Protein AF-A0A8S2Y6T5-F1 (afdb_monomer)

InterPro domains:
  IPR001394 Peptidase C19, ubiquitin carboxyl-terminal hydrolase [PF00443] (41-78)
  IPR018200 Ubiquitin specific protease, conserved s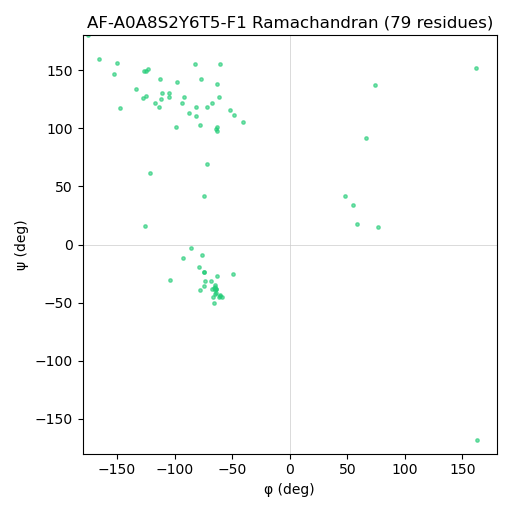ite [PS00973]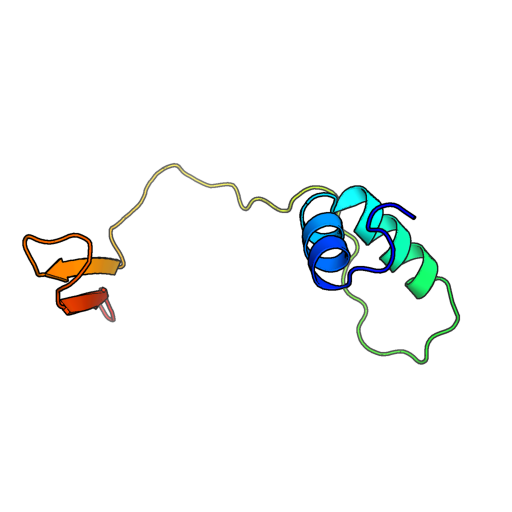 (54-72)
  IPR028889 Ubiquitin specific protease UPS, catalytic domain [PS50235] (1-81)
  IPR038765 Papain-like cysteine peptidase superfamily [SSF54001] (3-78)

Secondary structure (DSSP, 8-state):
-TTTT-HHHHHHHHHH-HHHHHHHHHHHHTS------------S-------S-----EEEEEESS-SSS-EEEEEE--TT-

Structure (mmCIF, N/CA/C/O backbone):
data_AF-A0A8S2Y6T5-F1
#
_entry.id   AF-A0A8S2Y6T5-F1
#
loop_
_atom_site.group_PDB
_atom_site.id
_atom_site.type_symbol
_atom_site.label_atom_id
_atom_site.label_alt_id
_atom_site.label_comp_id
_atom_site.label_asym_id
_atom_site.label_entity_id
_atom_site.label_seq_id
_atom_site.pdbx_PDB_ins_code
_atom_site.Cartn_x
_atom_site.Cartn_y
_atom_site.Cartn_z
_atom_site.occupancy
_atom_site.B_iso_or_equiv
_atom_site.auth_seq_id
_atom_site.auth_comp_id
_atom_site.auth_asym_id
_atom_site.auth_atom_id
_atom_site.pdbx_PDB_model_num
ATOM 1 N N . THR A 1 1 ? 28.997 20.866 -6.430 1.00 58.50 1 THR A N 1
ATOM 2 C CA . THR A 1 1 ? 27.583 20.674 -6.802 1.00 58.50 1 THR A CA 1
ATOM 3 C C . THR A 1 1 ? 27.166 19.362 -6.189 1.00 58.50 1 THR A C 1
ATOM 5 O O . THR A 1 1 ? 27.692 18.339 -6.602 1.00 58.50 1 THR A O 1
ATOM 8 N N . GLU A 1 2 ? 26.324 19.395 -5.157 1.00 69.50 2 GLU A N 1
ATOM 9 C CA . GLU A 1 2 ? 26.013 18.244 -4.281 1.00 69.50 2 GLU A CA 1
ATOM 10 C C . GLU A 1 2 ? 25.641 16.955 -5.029 1.00 69.50 2 GLU A C 1
ATOM 12 O O . GLU A 1 2 ? 25.874 15.858 -4.539 1.00 69.50 2 GLU A O 1
ATOM 17 N N . THR A 1 3 ? 25.128 17.074 -6.253 1.00 85.56 3 THR A N 1
ATOM 18 C CA . THR A 1 3 ? 24.685 15.932 -7.059 1.00 85.56 3 THR A CA 1
ATOM 19 C C . THR A 1 3 ? 25.323 15.880 -8.443 1.00 85.56 3 THR A C 1
ATOM 21 O O . THR A 1 3 ? 24.847 15.169 -9.318 1.00 85.56 3 THR A O 1
ATOM 24 N N . ASN A 1 4 ? 26.413 16.625 -8.669 1.00 89.06 4 ASN A N 1
ATOM 25 C CA . ASN A 1 4 ? 27.165 16.641 -9.931 1.00 89.06 4 ASN A CA 1
ATOM 26 C C . ASN A 1 4 ? 26.282 16.806 -11.196 1.00 89.06 4 ASN A C 1
ATOM 28 O O . ASN A 1 4 ? 26.490 16.128 -12.199 1.00 89.06 4 ASN A O 1
ATOM 32 N N . ASN A 1 5 ? 25.271 17.686 -11.134 1.00 86.50 5 ASN A N 1
ATOM 33 C CA . ASN A 1 5 ? 24.251 17.898 -12.180 1.00 86.50 5 ASN A CA 1
ATOM 34 C C . ASN A 1 5 ? 23.428 16.648 -12.557 1.00 86.50 5 ASN A C 1
ATOM 36 O O . ASN A 1 5 ? 22.769 16.629 -13.595 1.00 86.50 5 ASN A O 1
ATOM 40 N N . ASN A 1 6 ? 23.422 15.617 -11.713 1.00 93.94 6 ASN A N 1
ATOM 41 C CA . ASN A 1 6 ? 22.520 14.484 -11.831 1.00 93.94 6 ASN A CA 1
ATOM 42 C C . ASN A 1 6 ? 21.159 14.846 -11.219 1.00 93.94 6 ASN A C 1
ATOM 44 O O . ASN A 1 6 ? 21.058 15.145 -10.026 1.00 93.94 6 ASN A O 1
ATOM 48 N N . VAL A 1 7 ? 20.122 14.819 -12.055 1.00 91.25 7 VAL A N 1
ATOM 49 C CA . VAL A 1 7 ? 18.752 15.200 -11.692 1.00 91.25 7 VAL A CA 1
ATOM 50 C C . VAL A 1 7 ? 18.136 14.228 -10.685 1.00 91.25 7 VAL A C 1
ATOM 52 O O . VAL A 1 7 ? 17.584 14.681 -9.690 1.00 91.25 7 VAL A O 1
ATOM 55 N N . GLU A 1 8 ? 18.283 12.916 -10.881 1.00 93.38 8 GLU A N 1
ATOM 56 C CA . GLU A 1 8 ? 17.715 11.901 -9.977 1.00 93.38 8 GLU A CA 1
ATOM 57 C C . GLU A 1 8 ? 18.304 12.029 -8.571 1.00 93.38 8 GLU A C 1
ATOM 59 O O . GLU A 1 8 ? 17.585 12.075 -7.574 1.00 93.38 8 GLU A O 1
ATOM 64 N N . ALA A 1 9 ? 19.627 12.193 -8.496 1.00 91.06 9 ALA A N 1
ATOM 65 C CA . ALA A 1 9 ? 20.313 12.417 -7.231 1.00 91.06 9 ALA A CA 1
ATOM 66 C C . ALA A 1 9 ? 19.909 13.754 -6.589 1.00 91.06 9 ALA A C 1
ATOM 68 O O . ALA A 1 9 ? 19.813 13.838 -5.369 1.00 91.06 9 ALA A O 1
ATOM 69 N N . ALA A 1 10 ? 19.649 14.801 -7.386 1.00 89.38 10 ALA A N 1
ATOM 70 C CA . ALA A 1 10 ? 19.159 16.087 -6.879 1.00 89.38 10 ALA A CA 1
ATOM 71 C C . ALA A 1 10 ? 17.763 15.972 -6.256 1.00 89.38 10 ALA A C 1
ATOM 73 O O . ALA A 1 10 ? 17.511 16.591 -5.224 1.00 89.38 10 ALA A O 1
ATOM 74 N N . ILE A 1 11 ? 16.878 15.176 -6.863 1.00 87.31 11 ILE A N 1
ATOM 75 C CA . ILE A 1 11 ? 15.525 14.925 -6.357 1.00 87.31 11 ILE A CA 1
ATOM 76 C C . ILE A 1 11 ? 15.589 14.162 -5.032 1.00 87.31 11 ILE A C 1
ATOM 78 O O . ILE A 1 11 ? 14.986 14.600 -4.052 1.00 87.31 11 ILE A O 1
ATOM 82 N N . ASP A 1 12 ? 16.351 13.068 -4.981 1.00 89.62 12 ASP A N 1
ATOM 83 C CA . ASP A 1 12 ? 16.530 12.280 -3.757 1.00 89.62 12 ASP A CA 1
ATOM 84 C C . ASP A 1 12 ? 17.157 13.113 -2.629 1.00 89.62 12 ASP A C 1
ATOM 86 O O . ASP A 1 12 ? 16.664 13.128 -1.499 1.00 89.62 12 ASP A O 1
ATOM 90 N N . TRP A 1 13 ? 18.187 13.903 -2.954 1.00 88.88 13 TRP A N 1
ATOM 91 C CA . TRP A 1 13 ? 18.819 14.817 -2.007 1.00 88.88 13 TRP A CA 1
ATOM 92 C C . TRP A 1 13 ? 17.833 15.865 -1.479 1.00 88.88 13 TRP A C 1
ATOM 94 O O . TRP A 1 13 ? 17.792 16.106 -0.274 1.00 88.88 13 TRP A O 1
ATOM 104 N N . ALA A 1 14 ? 17.003 16.460 -2.340 1.00 85.88 14 ALA A N 1
ATOM 105 C CA . ALA A 1 14 ? 16.015 17.455 -1.925 1.00 85.88 14 ALA A CA 1
ATOM 106 C C . ALA A 1 14 ? 14.934 16.867 -0.998 1.00 85.88 14 ALA A C 1
ATOM 108 O O . ALA A 1 14 ? 14.511 17.540 -0.059 1.00 85.88 14 ALA A O 1
ATOM 109 N N . LEU A 1 15 ? 14.506 15.620 -1.232 1.00 84.75 15 LEU A N 1
ATOM 110 C CA . LEU A 1 15 ? 13.529 14.919 -0.387 1.00 84.75 15 LEU A CA 1
ATOM 111 C C . LEU A 1 15 ? 14.131 14.458 0.947 1.00 84.75 15 LEU A C 1
ATOM 113 O O . LEU A 1 15 ? 13.451 14.500 1.971 1.00 84.75 15 LEU A O 1
ATOM 117 N N . SER A 1 16 ? 15.401 14.050 0.934 1.00 87.19 16 SER A N 1
ATOM 118 C CA . SER A 1 16 ? 16.130 13.582 2.118 1.00 87.19 16 SER A CA 1
ATOM 119 C C . SER A 1 16 ? 16.637 14.716 3.012 1.00 87.19 16 SER A C 1
ATOM 121 O O . SER A 1 16 ? 16.909 14.482 4.185 1.00 87.19 16 SER A O 1
ATOM 123 N N . ASN A 1 17 ? 16.738 15.939 2.481 1.00 84.19 17 ASN A N 1
ATOM 124 C CA . ASN A 1 17 ? 17.174 17.138 3.204 1.00 84.19 17 ASN A CA 1
ATOM 125 C C . ASN A 1 17 ? 16.073 18.222 3.166 1.00 84.19 17 ASN A C 1
ATOM 127 O O . ASN A 1 17 ? 16.278 19.306 2.597 1.00 84.19 17 ASN A O 1
ATOM 131 N N . PRO A 1 18 ? 14.878 17.950 3.726 1.00 72.94 18 PRO A N 1
ATOM 132 C CA . PRO A 1 18 ? 13.718 18.833 3.612 1.00 72.94 18 PRO A CA 1
ATOM 133 C C . PRO A 1 18 ? 13.941 20.212 4.257 1.00 72.94 18 PRO A C 1
ATOM 135 O O . PRO A 1 18 ? 13.365 21.204 3.806 1.00 72.94 18 PRO A O 1
ATOM 138 N N . GLU A 1 19 ? 14.804 20.334 5.266 1.00 72.50 19 GLU A N 1
ATOM 139 C CA . GLU A 1 19 ? 15.232 21.621 5.837 1.00 72.50 19 GLU A CA 1
ATOM 140 C C . GLU A 1 19 ? 16.013 22.497 4.840 1.00 72.50 19 GLU A C 1
ATOM 142 O O . GLU A 1 19 ? 15.803 23.712 4.761 1.00 72.50 19 GLU A O 1
ATOM 147 N N . ASN A 1 20 ? 16.858 21.886 4.011 1.00 69.12 20 ASN A N 1
ATOM 148 C CA . ASN A 1 20 ? 17.633 22.601 3.000 1.00 69.12 20 ASN A CA 1
ATOM 149 C C . ASN A 1 20 ? 16.749 22.947 1.793 1.00 69.12 20 ASN A C 1
ATOM 151 O O . ASN A 1 20 ? 16.810 24.063 1.274 1.00 69.12 20 ASN A O 1
ATOM 155 N N . ALA A 1 21 ? 15.858 22.033 1.394 1.00 64.31 21 ALA A N 1
ATOM 156 C CA . ALA A 1 21 ? 14.898 22.256 0.314 1.00 64.31 21 ALA A CA 1
ATOM 157 C C . ALA A 1 21 ? 13.833 23.315 0.662 1.00 64.31 21 ALA A C 1
ATOM 159 O O . ALA A 1 21 ? 13.487 24.144 -0.180 1.00 64.31 21 ALA A O 1
ATOM 160 N N . SER A 1 22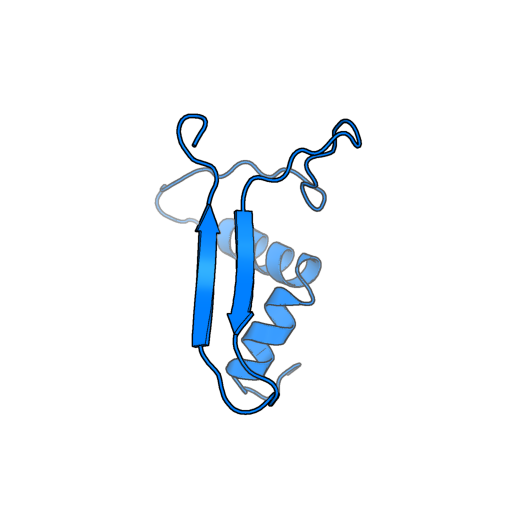 ? 13.343 23.352 1.906 1.00 62.97 22 SER A N 1
ATOM 161 C CA . SER A 1 22 ? 12.396 24.382 2.373 1.00 62.97 22 SER A CA 1
ATOM 162 C C . SER A 1 22 ? 13.031 25.773 2.468 1.00 62.97 22 SER A C 1
ATOM 164 O O . SER A 1 22 ? 12.366 26.775 2.189 1.00 62.97 22 SER A O 1
ATOM 166 N N . THR A 1 23 ? 14.331 25.849 2.770 1.00 60.94 23 THR A N 1
ATOM 167 C CA . THR A 1 23 ? 15.109 27.095 2.698 1.00 60.94 23 THR A CA 1
ATOM 168 C C . THR A 1 23 ? 15.179 27.612 1.257 1.00 60.94 23 THR A C 1
ATOM 170 O O . THR A 1 23 ? 14.952 28.800 1.021 1.00 60.94 23 THR A O 1
ATOM 173 N N . LEU A 1 24 ? 15.385 26.725 0.272 1.00 61.06 24 LEU A N 1
ATOM 174 C CA . LEU A 1 24 ? 15.294 27.086 -1.149 1.00 61.06 24 LEU A CA 1
ATOM 175 C C . LEU A 1 24 ? 13.872 27.503 -1.551 1.00 61.06 24 LEU A C 1
ATOM 177 O O . LEU A 1 24 ? 13.716 28.512 -2.232 1.00 61.06 24 LEU A O 1
ATOM 181 N N . HIS A 1 25 ? 12.832 26.796 -1.100 1.00 63.62 25 HIS A N 1
ATOM 182 C CA . HIS A 1 25 ? 11.440 27.177 -1.368 1.00 63.62 25 HIS A CA 1
ATOM 183 C C . HIS A 1 25 ? 11.127 28.584 -0.840 1.00 63.62 25 HIS A C 1
ATOM 185 O O . HIS A 1 25 ? 10.585 29.406 -1.576 1.00 63.62 25 HIS A O 1
ATOM 191 N N . SER A 1 26 ? 11.547 28.889 0.391 1.00 62.41 26 SER A N 1
ATOM 192 C CA . SER A 1 26 ? 11.351 30.197 1.031 1.00 62.41 26 SER A CA 1
ATOM 193 C C . SER A 1 26 ? 12.099 31.323 0.303 1.00 62.41 26 SER A C 1
ATOM 195 O O . SER A 1 26 ? 11.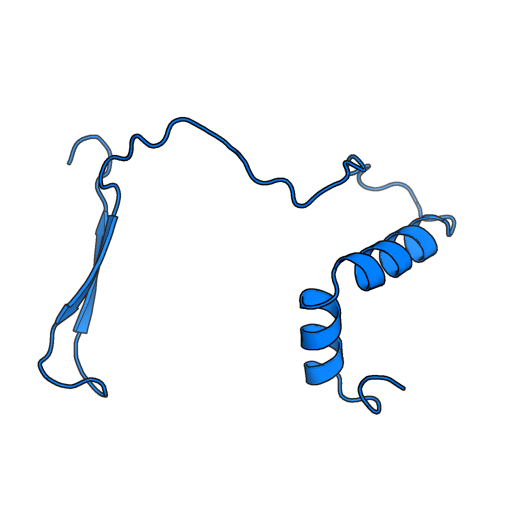564 32.416 0.137 1.00 62.41 26 SER A O 1
ATOM 197 N N . LEU A 1 27 ? 13.314 31.057 -0.194 1.00 61.31 27 LEU A N 1
ATOM 198 C CA . LEU A 1 27 ? 14.079 32.000 -1.026 1.00 61.31 27 LEU A CA 1
ATOM 199 C C . LEU A 1 27 ? 13.402 32.261 -2.384 1.00 61.31 27 LEU A C 1
ATOM 201 O O . LEU A 1 27 ? 13.397 33.393 -2.862 1.00 61.31 27 LEU A O 1
ATOM 205 N N . ILE A 1 28 ? 12.798 31.237 -2.995 1.00 63.72 28 ILE A N 1
ATOM 206 C CA . ILE A 1 28 ? 12.050 31.355 -4.260 1.00 63.72 28 ILE A CA 1
ATOM 207 C C . ILE A 1 28 ? 10.696 32.055 -4.024 1.00 63.72 28 ILE A C 1
ATOM 209 O O . ILE A 1 28 ? 10.190 32.742 -4.906 1.00 63.72 28 ILE A O 1
ATOM 213 N N . GLU A 1 29 ? 10.074 31.893 -2.858 1.00 60.06 29 GLU A N 1
ATOM 214 C CA . GLU A 1 29 ? 8.831 32.569 -2.452 1.00 60.06 29 GLU A CA 1
ATOM 215 C C . GLU A 1 29 ? 9.036 34.050 -2.086 1.00 60.06 29 GLU A C 1
ATOM 217 O O . GLU A 1 29 ? 8.114 34.845 -2.239 1.00 60.06 29 GLU A O 1
ATOM 222 N N . ALA A 1 30 ? 10.257 34.445 -1.706 1.00 60.03 30 ALA A N 1
ATOM 223 C CA . ALA A 1 30 ? 10.649 35.841 -1.489 1.00 60.03 30 ALA A CA 1
ATOM 224 C C . ALA A 1 30 ? 10.876 36.648 -2.790 1.00 60.03 30 ALA A C 1
ATOM 226 O O . ALA A 1 30 ? 11.040 37.868 -2.739 1.00 60.03 30 ALA A O 1
ATOM 227 N N . LEU A 1 31 ? 10.877 35.998 -3.960 1.00 62.75 31 LEU A N 1
ATOM 228 C CA . LEU A 1 31 ? 10.806 36.676 -5.258 1.00 62.75 31 LEU A CA 1
ATOM 229 C C . LEU A 1 31 ? 9.355 37.120 -5.519 1.00 62.75 31 LEU A C 1
ATOM 231 O O . LEU A 1 31 ? 8.435 36.364 -5.203 1.00 62.75 31 LEU A O 1
ATOM 235 N N . PRO A 1 32 ? 9.106 38.298 -6.122 1.00 47.81 32 PRO A N 1
ATOM 236 C CA . PRO A 1 32 ? 7.749 38.754 -6.408 1.00 47.81 32 PRO A CA 1
ATOM 237 C C . PRO A 1 32 ? 7.079 37.805 -7.412 1.00 47.81 32 PRO A C 1
ATOM 239 O O . PRO A 1 32 ? 7.320 37.874 -8.616 1.00 47.81 32 PRO A O 1
ATOM 242 N N . LYS A 1 33 ? 6.247 36.890 -6.910 1.00 52.19 33 LYS A N 1
ATOM 243 C CA . LYS A 1 33 ? 5.404 36.000 -7.714 1.00 52.19 33 LYS A CA 1
ATOM 244 C C . LYS A 1 33 ? 3.987 36.575 -7.797 1.00 52.19 33 LYS A C 1
ATOM 246 O O . LYS A 1 33 ? 3.479 37.064 -6.785 1.00 52.19 33 LYS A O 1
ATOM 251 N N . PRO A 1 34 ? 3.315 36.502 -8.960 1.00 44.94 34 PRO A N 1
ATOM 252 C CA . PRO A 1 34 ? 1.887 36.772 -9.032 1.00 44.94 34 PRO A CA 1
ATOM 253 C C . PRO A 1 34 ? 1.153 35.757 -8.149 1.00 44.94 34 PRO A C 1
ATOM 255 O O . PRO A 1 34 ? 1.373 34.551 -8.230 1.00 44.94 34 PRO A O 1
ATOM 258 N N . SER A 1 35 ? 0.325 36.291 -7.262 1.00 47.03 35 SER A N 1
ATOM 259 C CA . SER A 1 35 ? -0.427 35.601 -6.221 1.00 47.03 35 SER A CA 1
ATOM 260 C C . SER A 1 35 ? -1.170 34.365 -6.729 1.00 47.03 35 SER A C 1
ATOM 262 O O . SER A 1 35 ? -2.183 34.495 -7.416 1.00 47.03 35 SER A O 1
ATOM 264 N N . LEU A 1 36 ? -0.733 33.177 -6.315 1.00 46.66 36 LEU A N 1
ATOM 265 C CA . LEU A 1 36 ? -1.589 31.998 -6.269 1.00 46.66 36 LEU A CA 1
ATOM 266 C C . LEU A 1 36 ? -1.158 31.113 -5.090 1.00 46.66 36 LEU A C 1
ATOM 268 O O . LEU A 1 36 ? -0.041 30.610 -5.055 1.00 46.66 36 LEU A O 1
ATOM 272 N N . PHE A 1 37 ? -2.090 30.950 -4.150 1.00 41.56 37 PHE A N 1
ATOM 273 C CA . PHE A 1 37 ? -2.084 30.024 -3.012 1.00 41.56 37 PHE A CA 1
ATOM 274 C C . PHE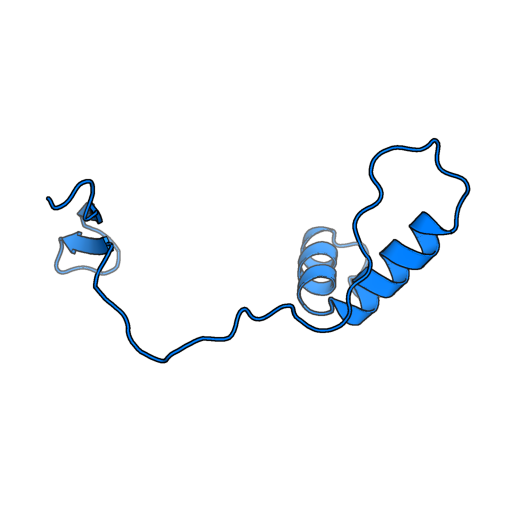 A 1 37 ? -1.031 30.252 -1.921 1.00 41.56 37 PHE A C 1
ATOM 276 O O . PHE A 1 37 ? 0.045 29.670 -1.893 1.00 41.56 37 PHE A O 1
ATOM 283 N N . GLN A 1 38 ? -1.455 31.037 -0.932 1.00 44.09 38 GLN A N 1
ATOM 284 C CA . GLN A 1 38 ? -0.873 31.111 0.400 1.00 44.09 38 GLN A CA 1
ATOM 285 C C . GLN A 1 38 ? -1.019 29.745 1.092 1.00 44.09 38 GLN A C 1
ATOM 287 O O . GLN A 1 38 ? -2.101 29.398 1.566 1.00 44.09 38 GLN A O 1
ATOM 292 N N . HIS A 1 39 ? 0.051 28.951 1.121 1.00 44.06 39 HIS A N 1
ATOM 293 C CA . HIS A 1 39 ? 0.124 27.773 1.982 1.00 44.06 39 HIS A CA 1
ATOM 294 C C . HIS A 1 39 ? 0.808 28.167 3.288 1.00 44.06 39 HIS A C 1
ATOM 296 O O . HIS A 1 39 ? 1.913 28.700 3.309 1.00 44.06 39 HIS A O 1
ATOM 302 N N . SER A 1 40 ? 0.093 27.956 4.387 1.00 41.34 40 SER A N 1
ATOM 303 C CA . SER A 1 40 ? 0.523 28.254 5.745 1.00 41.34 40 SER A CA 1
ATOM 304 C C . SER A 1 40 ? 1.894 27.650 6.046 1.00 41.34 40 SER A C 1
ATOM 306 O O . SER A 1 40 ? 2.045 26.431 6.126 1.00 41.34 40 SER A O 1
ATOM 308 N N . THR A 1 41 ? 2.867 28.521 6.288 1.00 46.56 41 THR A N 1
ATOM 309 C CA . THR A 1 41 ? 4.141 28.206 6.926 1.00 46.56 41 THR A CA 1
ATOM 310 C C . THR A 1 41 ? 3.882 27.726 8.353 1.00 46.56 41 THR A C 1
ATOM 312 O O . THR A 1 41 ? 3.717 28.543 9.265 1.00 46.56 41 THR A O 1
ATOM 315 N N . GLN A 1 42 ? 3.844 26.413 8.574 1.00 45.19 42 GLN A N 1
ATOM 316 C CA . GLN A 1 42 ? 4.007 25.854 9.911 1.00 45.19 42 GLN A CA 1
ATOM 317 C C . GLN A 1 42 ? 5.137 24.818 9.954 1.00 45.19 42 GLN A C 1
ATOM 319 O O . GLN A 1 42 ? 5.285 23.933 9.118 1.00 45.19 42 GLN A O 1
ATOM 324 N N . LYS A 1 43 ? 5.994 25.100 10.935 1.00 54.06 43 LYS A N 1
ATOM 325 C CA . LYS A 1 43 ? 7.223 24.454 11.384 1.00 54.06 43 LYS A CA 1
ATOM 326 C C . LYS A 1 43 ? 6.980 23.012 11.826 1.00 54.06 43 LYS A C 1
ATOM 328 O O . LYS A 1 43 ? 5.942 22.724 12.412 1.00 54.06 43 LYS A O 1
ATOM 333 N N . ASN A 1 44 ? 8.054 22.226 11.758 1.00 49.97 44 ASN A N 1
ATOM 334 C CA . ASN A 1 44 ? 8.175 20.839 12.207 1.00 49.97 44 ASN A CA 1
ATOM 335 C C . ASN A 1 44 ? 7.452 19.876 11.273 1.00 49.97 44 ASN A C 1
ATOM 337 O O . ASN A 1 44 ? 6.347 20.150 10.825 1.00 49.97 44 ASN A O 1
ATOM 341 N N . SER A 1 45 ? 8.084 18.744 10.973 1.00 57.56 45 SER A N 1
ATOM 342 C CA . SER A 1 45 ? 7.414 17.582 10.393 1.00 57.56 45 SER A CA 1
ATOM 343 C C . SER A 1 45 ? 6.056 17.422 11.079 1.00 57.56 45 SER A C 1
ATOM 345 O O . SER A 1 45 ? 6.006 17.095 12.266 1.00 57.56 45 SER A O 1
ATOM 347 N N . HIS A 1 46 ? 4.975 17.779 10.378 1.00 65.38 46 HIS A N 1
ATOM 348 C CA . HIS A 1 46 ? 3.616 17.815 10.911 1.00 65.38 46 HIS A CA 1
ATOM 349 C C . HIS A 1 46 ? 3.132 16.378 11.105 1.00 65.38 46 HIS A C 1
ATOM 351 O O . HIS A 1 46 ? 2.275 15.869 10.383 1.00 65.38 46 HIS A O 1
ATOM 357 N N . PHE A 1 47 ? 3.726 15.691 12.071 1.00 77.81 47 PHE A N 1
ATOM 358 C CA . PHE A 1 47 ? 3.242 14.417 12.535 1.00 77.81 47 PHE A CA 1
ATOM 359 C C . PHE A 1 47 ? 1.908 14.682 13.217 1.00 77.81 47 PHE A C 1
ATOM 361 O O . PHE A 1 47 ? 1.796 15.495 14.135 1.00 77.81 47 PHE A O 1
ATO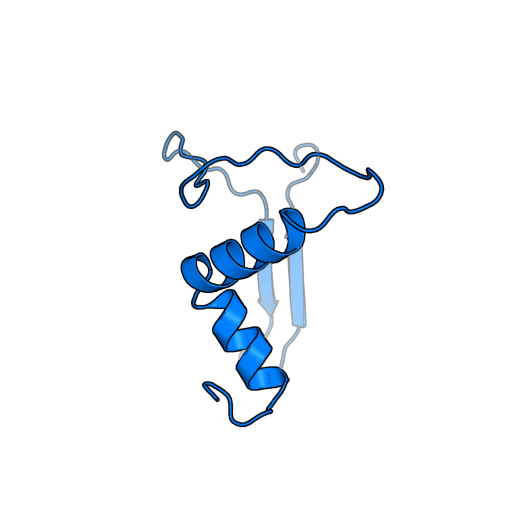M 368 N N . ARG A 1 48 ? 0.869 14.021 12.718 1.00 83.81 48 ARG A N 1
ATOM 369 C CA . ARG A 1 48 ? -0.416 13.982 13.401 1.00 83.81 48 ARG A CA 1
ATOM 370 C C . ARG A 1 48 ? -0.282 12.969 14.526 1.00 83.81 48 ARG A C 1
ATOM 372 O O . ARG A 1 48 ? -0.277 11.772 14.259 1.00 83.81 48 ARG A O 1
ATOM 379 N N . ASP A 1 49 ? -0.125 13.462 15.746 1.00 86.62 49 ASP A N 1
ATOM 380 C CA . ASP A 1 49 ? -0.134 12.615 16.936 1.00 86.62 49 ASP A CA 1
ATOM 381 C C . ASP A 1 49 ? -1.576 12.317 17.389 1.00 86.62 49 ASP A C 1
ATOM 383 O O . ASP A 1 49 ? -2.513 13.059 17.073 1.00 86.62 49 ASP A O 1
ATOM 387 N N . GLY A 1 50 ? -1.768 11.212 18.106 1.00 90.00 50 GLY A N 1
ATOM 388 C CA . GLY A 1 50 ? -3.076 10.737 18.542 1.00 90.00 50 GLY A CA 1
ATOM 389 C C . GLY A 1 50 ? -3.000 9.513 19.453 1.00 90.00 50 GLY A C 1
ATOM 390 O O . GLY A 1 50 ? -1.934 8.999 19.775 1.00 90.00 50 GLY A O 1
ATOM 391 N N . SER A 1 51 ? -4.158 9.017 19.898 1.00 93.94 51 SER A N 1
ATOM 392 C CA . SER A 1 51 ? -4.196 7.820 20.744 1.00 93.94 51 SER A CA 1
ATOM 393 C C . SER A 1 51 ? -3.660 6.593 20.001 1.00 93.94 51 SER A C 1
ATOM 395 O O . SER A 1 51 ? -4.070 6.345 18.869 1.00 93.94 51 SER A O 1
ATOM 397 N N . ALA A 1 52 ? -2.867 5.754 20.671 1.00 93.69 52 ALA A N 1
ATOM 398 C CA . ALA A 1 52 ? -2.331 4.502 20.123 1.00 93.69 52 ALA A CA 1
ATOM 399 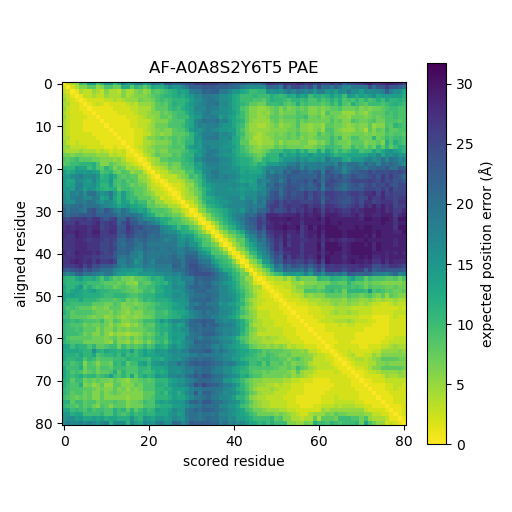C C . ALA 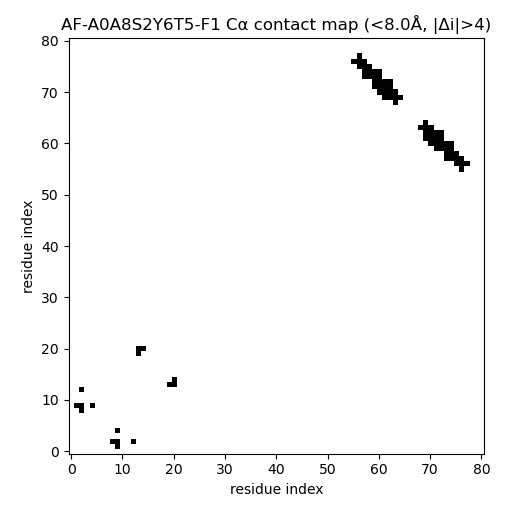A 1 52 ? -3.376 3.362 20.027 1.00 93.69 52 ALA A C 1
ATOM 401 O O . ALA A 1 52 ? -3.104 2.215 20.375 1.00 93.69 52 ALA A O 1
ATOM 402 N N . LYS A 1 53 ? -4.602 3.679 19.598 1.00 97.00 53 LYS A N 1
ATOM 403 C CA . LYS A 1 53 ? -5.697 2.727 19.382 1.00 97.00 53 LYS A CA 1
ATOM 404 C C . LYS A 1 53 ? -6.008 2.671 17.893 1.00 97.00 53 LYS A C 1
ATOM 406 O O . LYS A 1 53 ? -6.433 3.666 17.316 1.00 97.00 53 LYS A O 1
ATOM 411 N N . TYR A 1 54 ? -5.833 1.497 17.298 1.00 95.06 54 TYR A N 1
ATOM 412 C CA . TYR A 1 54 ? -6.004 1.274 15.865 1.00 95.06 54 TYR A CA 1
ATOM 413 C C . TYR A 1 54 ? -7.032 0.170 15.612 1.00 95.06 54 TYR A C 1
ATOM 415 O O . TYR A 1 54 ? -7.192 -0.738 16.426 1.00 95.06 54 TYR A O 1
ATOM 423 N N . HIS A 1 55 ? -7.713 0.244 14.473 1.00 94.62 55 HIS A N 1
ATOM 424 C CA . HIS A 1 55 ? -8.544 -0.831 13.936 1.00 94.62 55 HIS A CA 1
ATOM 425 C C . HIS A 1 55 ? -8.068 -1.152 12.515 1.00 94.62 55 HIS A C 1
ATOM 427 O O . HIS A 1 55 ? -7.540 -0.279 11.824 1.00 94.62 55 HIS A O 1
ATOM 433 N N . LEU A 1 56 ? -8.213 -2.408 12.087 1.00 96.06 56 LEU A N 1
ATOM 434 C CA . LEU A 1 56 ? -7.790 -2.837 10.756 1.00 96.06 56 LEU A CA 1
ATOM 435 C C . LEU A 1 56 ? -8.737 -2.258 9.698 1.00 96.06 56 LEU A C 1
ATOM 437 O O . LEU A 1 56 ? -9.923 -2.573 9.698 1.00 96.06 56 LEU A O 1
ATOM 441 N N . VAL A 1 57 ? -8.201 -1.436 8.796 1.00 97.00 57 VAL A N 1
ATOM 442 C CA . VAL A 1 57 ? -8.965 -0.849 7.680 1.00 97.00 57 VAL A CA 1
ATOM 443 C C . VAL A 1 57 ? -8.671 -1.524 6.349 1.00 97.00 57 VAL A C 1
ATOM 445 O O . VAL A 1 57 ? -9.536 -1.571 5.486 1.00 97.00 57 VAL A O 1
ATOM 448 N N . ALA A 1 58 ? -7.457 -2.036 6.158 1.00 97.69 58 ALA A N 1
ATOM 449 C CA . ALA A 1 58 ? -7.064 -2.733 4.945 1.00 97.69 58 ALA A CA 1
ATOM 450 C C . ALA A 1 58 ? -5.755 -3.499 5.152 1.00 97.69 58 ALA A C 1
ATOM 452 O O . ALA A 1 58 ? -4.967 -3.168 6.039 1.00 97.69 58 ALA A O 1
ATOM 453 N N . PHE A 1 59 ? -5.501 -4.484 4.294 1.00 97.88 59 PHE A N 1
ATOM 454 C CA . PHE A 1 59 ? -4.198 -5.134 4.162 1.00 97.88 59 PHE A CA 1
ATOM 455 C C . PHE A 1 59 ? -3.986 -5.636 2.732 1.00 97.88 59 PHE A C 1
ATOM 457 O O . PHE A 1 59 ? -4.939 -5.888 1.991 1.00 97.88 59 PHE A O 1
ATOM 464 N N . ILE A 1 60 ? -2.720 -5.784 2.348 1.00 97.81 60 ILE A N 1
ATOM 465 C CA . ILE A 1 60 ? -2.310 -6.316 1.047 1.00 97.81 60 ILE A CA 1
ATOM 466 C C . ILE A 1 60 ? -1.810 -7.745 1.261 1.00 97.81 60 ILE A C 1
ATOM 468 O O . ILE A 1 60 ? -0.990 -7.990 2.144 1.00 97.81 60 ILE A O 1
ATOM 472 N N . SER A 1 61 ? -2.295 -8.687 0.457 1.00 97.12 61 SER A N 1
ATOM 473 C CA . SER A 1 61 ? -1.870 -10.086 0.488 1.00 97.12 61 SER A CA 1
ATOM 474 C C . SER A 1 61 ? -1.103 -10.430 -0.776 1.00 97.12 61 SER A C 1
ATOM 476 O O . SER A 1 61 ? -1.626 -10.282 -1.877 1.00 97.12 61 SER A O 1
ATOM 478 N N . HIS A 1 62 ? 0.113 -10.941 -0.603 1.00 97.75 62 HIS A N 1
ATOM 479 C CA . HIS A 1 62 ? 0.822 -11.670 -1.644 1.00 97.75 62 HIS A CA 1
ATOM 480 C C . HIS A 1 62 ? 0.427 -13.148 -1.575 1.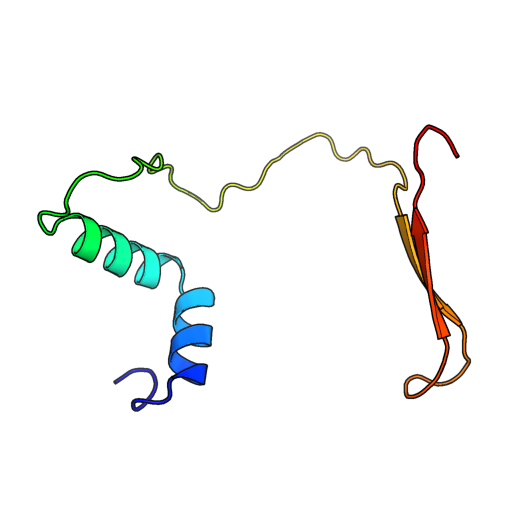00 97.75 62 HIS A C 1
ATOM 482 O O . HIS A 1 62 ? 0.739 -13.833 -0.601 1.00 97.75 62 HIS A O 1
ATOM 488 N N . ILE A 1 63 ? -0.269 -13.642 -2.592 1.00 96.69 63 ILE A N 1
ATOM 489 C CA . ILE A 1 63 ? -0.693 -15.037 -2.690 1.00 96.69 63 ILE A CA 1
ATOM 490 C C . ILE A 1 63 ? 0.303 -15.768 -3.590 1.00 96.69 63 ILE A C 1
ATOM 492 O O . ILE A 1 63 ? 0.260 -15.661 -4.815 1.00 96.69 63 ILE A O 1
ATOM 496 N N . GLY A 1 64 ? 1.220 -16.498 -2.963 1.00 94.75 64 GLY A N 1
ATOM 497 C CA . GLY A 1 64 ? 2.245 -17.289 -3.634 1.00 94.75 64 GLY A CA 1
ATOM 498 C C . GLY A 1 64 ? 3.387 -17.639 -2.683 1.00 94.75 64 GLY A C 1
ATOM 499 O O . GLY A 1 64 ? 3.668 -16.900 -1.742 1.00 94.75 64 GLY A O 1
ATOM 500 N N . ASN A 1 65 ? 4.054 -18.767 -2.928 1.00 94.75 65 ASN A N 1
ATOM 501 C CA . ASN A 1 65 ? 5.187 -19.236 -2.119 1.00 94.75 65 ASN A CA 1
ATOM 502 C C . ASN A 1 65 ? 6.543 -18.645 -2.545 1.00 94.75 65 ASN A C 1
ATOM 504 O O . ASN A 1 65 ? 7.554 -18.951 -1.919 1.00 94.75 65 ASN A O 1
ATOM 508 N N . ASN A 1 66 ? 6.584 -17.838 -3.609 1.00 95.12 66 ASN A N 1
ATOM 509 C CA . ASN A 1 66 ? 7.808 -17.256 -4.151 1.00 95.12 66 ASN A CA 1
ATOM 510 C C . ASN A 1 66 ? 7.813 -15.734 -3.959 1.00 95.12 66 ASN A C 1
ATOM 512 O O . ASN A 1 66 ? 6.791 -15.085 -4.109 1.00 95.12 66 ASN A O 1
ATOM 516 N N . THR A 1 67 ? 8.965 -15.146 -3.660 1.00 92.31 67 THR A N 1
ATOM 517 C CA . THR A 1 67 ? 9.129 -13.691 -3.575 1.00 92.31 67 THR A CA 1
ATOM 518 C C . THR A 1 67 ? 9.147 -13.005 -4.943 1.00 92.31 67 THR A C 1
ATOM 520 O O . THR A 1 67 ? 8.825 -11.823 -5.024 1.00 92.31 67 THR A O 1
ATOM 523 N N . SER A 1 68 ? 9.501 -13.718 -6.020 1.00 92.88 68 SER A N 1
ATOM 524 C CA . SER A 1 68 ? 9.567 -13.161 -7.378 1.00 92.88 68 SER A CA 1
ATOM 525 C C . SER A 1 68 ? 8.283 -13.326 -8.195 1.00 92.88 68 SER A C 1
ATOM 527 O O . SER A 1 68 ? 8.162 -12.708 -9.253 1.00 92.88 68 SER A O 1
ATOM 529 N N . CYS A 1 69 ? 7.323 -14.138 -7.736 1.00 90.25 69 CYS A N 1
ATOM 530 C CA . CYS A 1 69 ? 6.043 -14.316 -8.416 1.00 90.25 69 CYS A CA 1
ATOM 531 C C . CYS A 1 69 ? 4.900 -14.712 -7.471 1.00 90.25 69 CYS A C 1
ATOM 533 O O . CYS A 1 69 ? 5.074 -15.464 -6.513 1.00 90.25 69 CYS A O 1
ATOM 535 N N . GLY A 1 70 ? 3.703 -14.242 -7.810 1.00 95.38 70 GLY A N 1
ATOM 536 C CA . GLY A 1 70 ? 2.459 -14.531 -7.109 1.00 95.38 70 GLY A CA 1
ATOM 537 C C . GLY A 1 70 ? 1.385 -13.516 -7.483 1.00 95.38 70 GLY A C 1
ATOM 538 O O . GLY A 1 70 ? 1.539 -12.759 -8.444 1.00 95.38 70 GLY A O 1
ATOM 539 N N . HIS A 1 71 ? 0.279 -13.516 -6.745 1.00 97.56 71 HIS A N 1
ATOM 540 C CA . HIS A 1 71 ? -0.863 -12.643 -6.999 1.00 97.56 71 HIS A CA 1
ATOM 541 C C . HIS A 1 71 ? -1.086 -11.688 -5.826 1.00 97.56 71 HIS A C 1
ATOM 543 O O . HIS A 1 71 ? -1.293 -12.129 -4.698 1.00 97.56 71 HIS A O 1
ATOM 549 N N . TYR A 1 72 ? -1.044 -10.381 -6.086 1.00 97.50 72 TYR A N 1
ATOM 550 C CA . TYR A 1 72 ? -1.312 -9.364 -5.073 1.00 97.50 72 TYR A CA 1
ATOM 551 C C . TYR A 1 72 ? -2.790 -8.977 -5.076 1.00 97.50 72 TYR A C 1
ATOM 553 O O . TYR A 1 72 ? -3.325 -8.575 -6.108 1.00 97.50 72 TYR A O 1
ATOM 561 N N . VAL A 1 73 ? -3.427 -9.048 -3.907 1.00 97.81 73 VAL A N 1
ATOM 562 C CA . VAL A 1 73 ? -4.795 -8.561 -3.677 1.00 97.81 73 VAL A CA 1
ATOM 563 C C . VAL A 1 73 ? -4.820 -7.599 -2.495 1.00 97.81 73 VAL A C 1
ATOM 565 O O . VAL A 1 73 ? -4.037 -7.739 -1.556 1.00 97.81 73 VAL A O 1
ATOM 568 N N . ALA A 1 74 ? -5.727 -6.627 -2.528 1.00 97.56 74 ALA A N 1
ATOM 569 C CA . ALA A 1 74 ? -5.982 -5.725 -1.412 1.00 97.56 74 ALA A CA 1
ATOM 570 C C . ALA A 1 74 ? -7.364 -6.020 -0.826 1.00 97.56 74 ALA A C 1
ATOM 572 O O . ALA A 1 74 ? -8.353 -6.075 -1.556 1.00 97.56 74 ALA A O 1
ATOM 573 N N . HIS A 1 75 ? -7.429 -6.176 0.491 1.00 97.44 75 HIS A N 1
ATOM 574 C CA . HIS A 1 75 ? -8.678 -6.290 1.234 1.00 97.44 75 HIS A CA 1
ATOM 575 C C . HIS A 1 75 ? -8.908 -4.965 1.949 1.00 97.44 75 HIS A C 1
ATOM 577 O O . HIS A 1 75 ? -8.008 -4.494 2.643 1.00 97.44 75 HIS A O 1
ATOM 583 N N . ILE A 1 76 ? -10.076 -4.352 1.763 1.00 97.19 76 ILE A N 1
ATOM 584 C CA . ILE A 1 76 ? -10.413 -3.040 2.323 1.00 97.19 76 ILE A CA 1
ATOM 585 C C . ILE A 1 76 ? -11.736 -3.173 3.065 1.00 97.19 76 ILE A C 1
ATOM 587 O O . ILE A 1 76 ? -12.719 -3.615 2.478 1.00 97.19 76 ILE A O 1
ATOM 591 N N . HIS A 1 77 ? -11.749 -2.760 4.328 1.00 95.75 77 HIS A N 1
ATOM 592 C CA . HIS A 1 77 ? -12.949 -2.633 5.131 1.00 95.75 77 HIS A CA 1
ATOM 593 C C . HIS A 1 77 ? -13.633 -1.304 4.806 1.00 95.75 77 HIS A C 1
ATOM 595 O O . HIS A 1 77 ? -13.109 -0.229 5.111 1.00 95.75 77 HIS A O 1
ATOM 601 N N . LYS A 1 78 ? -14.789 -1.369 4.150 1.00 95.81 78 LYS A N 1
ATOM 602 C CA . LYS A 1 78 ? -15.540 -0.206 3.675 1.00 95.81 78 LYS A CA 1
ATOM 603 C C . LYS A 1 78 ? -17.013 -0.358 4.037 1.00 95.81 78 LYS A C 1
ATOM 605 O O . LYS A 1 78 ? -17.607 -1.409 3.834 1.00 95.81 78 LYS A O 1
ATOM 610 N N . ASP A 1 79 ? -17.613 0.706 4.566 1.00 94.44 79 ASP A N 1
ATOM 611 C CA . ASP A 1 79 ? -19.040 0.747 4.924 1.00 94.44 79 ASP A CA 1
ATOM 612 C C . ASP A 1 79 ? -19.466 -0.396 5.877 1.00 94.44 79 ASP A C 1
ATOM 614 O O . ASP A 1 79 ? -20.579 -0.919 5.805 1.00 94.44 79 ASP A O 1
ATOM 618 N N . GLY A 1 80 ? -18.559 -0.797 6.777 1.00 89.00 80 GLY A N 1
ATOM 619 C CA . GLY A 1 80 ? -18.779 -1.877 7.743 1.00 89.00 80 GLY A CA 1
ATOM 620 C C . GLY A 1 80 ? -18.681 -3.291 7.161 1.00 89.00 80 GLY A C 1
ATOM 621 O O . GLY A 1 80 ? -19.138 -4.233 7.810 1.00 89.00 80 GLY A O 1
ATOM 622 N N . ARG A 1 81 ? -18.113 -3.458 5.959 1.00 75.06 81 ARG A N 1
ATOM 623 C CA . ARG A 1 81 ? -17.930 -4.748 5.276 1.00 75.06 81 ARG A CA 1
ATOM 624 C C . ARG A 1 81 ? -16.514 -4.918 4.755 1.00 75.06 81 ARG A C 1
ATOM 626 O O . ARG A 1 81 ? -15.881 -3.897 4.424 1.00 75.06 81 ARG A O 1
#

Mean predicted aligned error: 12.4 Å

Sequence (81 aa):
TETNNNVEAAIDWALSNPENASTLHSLIEALPKPSLFQHSTQKNSHFRDGSAKYHLVAFISHIGNNTSCGHYVAHIHKDGR

Foldseek 3Di:
DQQPPDPVVVVVVCVVCVVVVVVVVVVVVVPDDDDDDDDDDDDDPPDDDDDPDDDDAKDWDFADPDPVDGDIDMDGQDPND

pLDDT: mean 78.56, std 18.74, range [41.34, 97.88]

Solvent-accessible surface area (backbone atoms only — not comparable to full-atom values): 5532 Å² total; per-residue (Å²): 112,100,42,74,89,36,63,70,54,44,52,54,48,39,68,73,37,50,75,61,41,50,50,50,51,52,58,61,63,73,43,96,65,86,91,75,80,93,72,84,89,72,82,66,88,82,72,84,80,76,77,99,75,85,77,90,48,62,52,75,43,76,52,56,98,47,95,91,52,66,48,79,47,76,50,66,57,52,99,94,77

Organism: NCBI:txid392030

Radius of gyration: 21.21 Å; Cα contacts (8 Å, |Δi|>4): 40; chains: 1; bounding box: 47×58×33 Å